Protein AF-A0A2D5E8Q1-F1 (afdb_monomer)

Radius of gyration: 27.11 Å; Cα contacts (8 Å, |Δi|>4): 60; chains: 1; bounding box: 87×21×73 Å

Foldseek 3Di:
DDPPPPPPPDDLLQDALVVLVVVLVVVVVVLVVVLVVLVPDPDDVVLSVLVVVLSVLVNVLSVLVSCLRHPDDCVVCVPVSVVSVVVSVVSVVVSVVSVVVSVVVVVVVVVVVVVVVVVVVVVVVVVVVVVVVVVVVD

Solvent-accessible surface area (backbone atoms only — not comparable to full-atom values): 7801 Å² total; per-residue (Å²): 137,79,89,74,79,67,74,66,87,65,74,83,70,77,50,59,51,83,64,50,51,59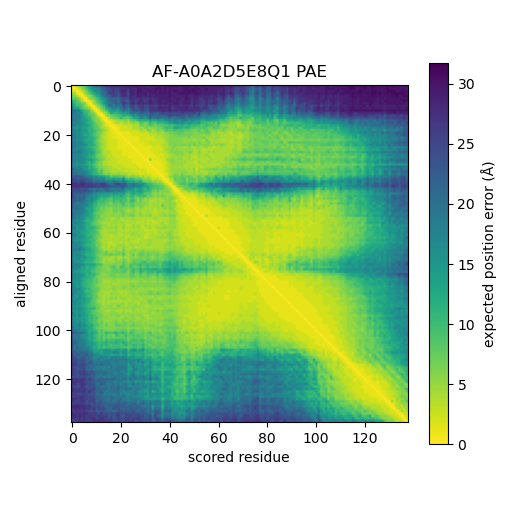,54,50,49,53,54,50,51,52,50,54,52,49,55,58,52,61,72,75,54,97,62,59,70,67,62,50,51,52,55,47,52,38,49,54,39,48,52,49,28,49,53,46,44,50,45,44,39,49,72,44,52,58,85,87,37,50,70,60,35,53,51,44,49,49,52,32,50,52,35,49,51,52,34,50,54,47,50,50,50,53,52,52,54,49,51,53,54,50,52,58,52,51,54,54,46,52,57,49,52,54,51,50,52,55,51,51,53,56,54,50,62,56,60,77,74,112

pLDDT: mean 80.05, std 12.19, range [40.41, 95.12]

Mean predicted aligned error: 10.88 Å

Nearest PDB structures (foldseek):
  8dt0-assembly2_B  TM=5.457E-01  e=1.877E+00  synthetic construct

Secondary structure (DSSP, 8-state):
--------SS------HHHHHHHHHHHHHHHHHHHHHHTTS---HHHHHHHHHHHHHHHHHHHHHHHHHHH--TTT-HHHHHHHHHHHHHHHHHHHHHHHHHHHHHHHHHHHHHHHHHHHHHHHHHHHHHHHHHHTT-

Sequence (138 aa):
MNQFGVPTLLAAVEVSAIITLPIFGVVGLIGVWYWRRLGRGLVLPIRRRIRRAGLLIAGMTASMALAALSFIDSEATPIAYLLAWMVVLLLVLSAVLVAMADVLVTIQIHQKSSERRMLRDARAIRRAMGAEEGRERE

Structure (mmCIF, N/CA/C/O backbone):
data_AF-A0A2D5E8Q1-F1
#
_entry.id   AF-A0A2D5E8Q1-F1
#
loop_
_atom_site.group_PDB
_atom_site.id
_atom_site.type_symbol
_atom_site.label_atom_id
_atom_site.label_alt_id
_atom_site.label_comp_id
_atom_site.label_asym_id
_atom_site.label_entity_id
_atom_site.label_seq_id
_atom_site.pdbx_PDB_ins_code
_atom_site.Cartn_x
_atom_site.Cartn_y
_atom_site.Cartn_z
_atom_site.occupancy
_atom_site.B_iso_or_equiv
_atom_site.auth_seq_id
_atom_site.auth_comp_id
_atom_site.auth_asym_id
_atom_site.auth_atom_id
_atom_site.pdbx_PDB_model_num
ATOM 1 N N . MET A 1 1 ? 46.239 -2.767 -18.472 1.00 40.69 1 MET A N 1
ATOM 2 C CA . MET A 1 1 ? 46.319 -1.847 -17.319 1.00 40.69 1 MET A CA 1
ATOM 3 C C . MET A 1 1 ? 44.908 -1.596 -16.816 1.00 40.69 1 MET A C 1
ATOM 5 O O . MET A 1 1 ? 44.082 -1.112 -17.572 1.00 40.69 1 MET A O 1
ATOM 9 N N . ASN A 1 2 ? 44.672 -2.030 -15.577 1.00 40.41 2 ASN A N 1
ATOM 10 C CA . ASN A 1 2 ? 43.519 -1.815 -14.697 1.00 40.41 2 ASN A CA 1
ATOM 11 C C . ASN A 1 2 ? 42.140 -2.323 -15.146 1.00 40.41 2 ASN A C 1
ATOM 13 O O . ASN A 1 2 ? 41.198 -1.566 -15.349 1.00 40.41 2 ASN A O 1
ATOM 17 N N . GLN A 1 3 ? 42.026 -3.656 -15.137 1.00 46.66 3 GLN A N 1
ATOM 18 C CA . GLN A 1 3 ? 40.808 -4.352 -14.723 1.00 46.66 3 GLN A CA 1
ATOM 19 C C . GLN A 1 3 ? 40.534 -4.040 -13.238 1.00 46.66 3 GLN A C 1
ATOM 21 O O . GLN A 1 3 ? 40.920 -4.802 -12.355 1.00 46.66 3 GLN A O 1
ATOM 26 N N . PHE A 1 4 ? 39.903 -2.906 -12.934 1.00 50.59 4 PHE A N 1
ATOM 27 C CA . PHE A 1 4 ? 39.231 -2.760 -11.645 1.00 50.59 4 PHE A CA 1
ATOM 28 C C . PHE A 1 4 ? 37.871 -3.434 -11.761 1.00 50.59 4 PHE A C 1
ATOM 30 O O . PHE A 1 4 ? 36.872 -2.810 -12.108 1.00 50.59 4 PHE A O 1
ATOM 37 N N . GLY A 1 5 ? 37.862 -4.738 -11.485 1.00 47.88 5 GLY A N 1
ATOM 38 C CA . GLY A 1 5 ? 36.661 -5.433 -11.057 1.00 47.88 5 GLY A CA 1
ATOM 39 C C . GLY A 1 5 ? 36.223 -4.828 -9.732 1.00 47.88 5 GLY A C 1
ATOM 40 O O . GLY A 1 5 ? 36.608 -5.301 -8.668 1.00 47.88 5 GLY A O 1
ATOM 41 N N . VAL A 1 6 ? 35.446 -3.751 -9.795 1.00 56.47 6 VAL A N 1
ATOM 42 C CA . VAL A 1 6 ? 34.469 -3.496 -8.748 1.00 56.47 6 VAL A CA 1
ATOM 43 C C . VAL A 1 6 ? 33.410 -4.561 -9.005 1.00 56.47 6 VAL A C 1
ATOM 45 O O . VAL A 1 6 ? 32.731 -4.458 -10.028 1.00 56.47 6 VAL A O 1
ATOM 48 N N . PRO A 1 7 ? 33.293 -5.624 -8.185 1.00 49.28 7 PRO A N 1
ATOM 49 C CA . PRO A 1 7 ? 32.107 -6.454 -8.266 1.00 49.28 7 PRO A CA 1
ATOM 50 C C . PRO A 1 7 ? 30.945 -5.488 -8.084 1.00 49.28 7 PRO A C 1
ATOM 52 O O . PRO A 1 7 ? 30.880 -4.774 -7.083 1.00 49.28 7 PRO A O 1
ATOM 55 N N . THR A 1 8 ? 30.114 -5.374 -9.110 1.00 58.53 8 THR A N 1
ATOM 56 C CA . THR A 1 8 ? 28.869 -4.626 -9.093 1.00 58.53 8 THR A CA 1
ATOM 57 C C . THR A 1 8 ? 28.103 -5.056 -7.845 1.00 58.53 8 THR A C 1
ATOM 59 O O . THR A 1 8 ? 27.465 -6.100 -7.802 1.00 58.53 8 THR A O 1
ATOM 62 N N . LEU A 1 9 ? 28.209 -4.257 -6.778 1.00 50.16 9 LEU A N 1
ATOM 63 C CA . LEU A 1 9 ? 27.505 -4.467 -5.506 1.00 50.16 9 LEU A CA 1
ATOM 64 C C . LEU A 1 9 ? 25.979 -4.395 -5.690 1.00 50.16 9 LEU A C 1
ATOM 66 O O . LEU A 1 9 ? 25.218 -4.741 -4.791 1.00 50.16 9 LEU A O 1
ATOM 70 N N . LEU A 1 10 ? 25.539 -3.958 -6.870 1.00 50.78 10 LEU A N 1
ATOM 71 C CA . LEU A 1 10 ? 24.186 -4.063 -7.374 1.00 50.78 10 LEU A CA 1
ATOM 72 C C . LEU A 1 10 ? 24.122 -5.318 -8.246 1.00 50.78 10 LEU A C 1
ATOM 74 O O . LEU A 1 10 ? 24.490 -5.278 -9.417 1.00 50.78 10 LEU A O 1
ATOM 78 N N . ALA A 1 11 ? 23.680 -6.438 -7.677 1.00 47.31 11 ALA A N 1
ATOM 79 C CA . ALA A 1 11 ? 23.264 -7.568 -8.495 1.00 47.31 11 ALA A CA 1
ATOM 80 C C . ALA A 1 11 ? 22.181 -7.061 -9.462 1.00 47.31 11 ALA A C 1
ATOM 82 O O . ALA A 1 11 ? 21.128 -6.597 -9.016 1.00 47.31 11 ALA A O 1
ATOM 83 N N . ALA A 1 12 ? 22.461 -7.087 -10.765 1.00 53.94 12 ALA A N 1
ATOM 84 C CA . ALA A 1 12 ? 21.482 -6.774 -11.793 1.00 53.94 12 ALA A CA 1
ATOM 85 C C . ALA A 1 12 ? 20.401 -7.861 -11.744 1.00 53.94 12 ALA A C 1
ATOM 87 O O . ALA A 1 12 ? 20.612 -8.999 -12.159 1.00 53.94 12 ALA A O 1
ATOM 88 N N . VAL A 1 13 ? 19.261 -7.540 -11.133 1.00 59.47 13 VAL A N 1
ATOM 89 C CA . VAL A 1 13 ? 18.106 -8.441 -11.070 1.00 59.47 13 VAL A CA 1
ATOM 90 C C . VAL A 1 13 ? 17.281 -8.202 -12.328 1.00 59.47 13 VAL A C 1
ATOM 92 O O . VAL A 1 13 ? 16.225 -7.576 -12.290 1.00 59.47 13 VAL A O 1
ATOM 95 N N . GLU A 1 14 ? 17.791 -8.668 -13.464 1.00 63.72 14 GLU A N 1
ATOM 96 C CA . GLU A 1 14 ? 17.032 -8.681 -14.710 1.00 63.72 14 GLU A CA 1
ATOM 97 C C . GLU A 1 14 ? 16.081 -9.873 -14.692 1.00 63.72 14 GLU A C 1
ATOM 99 O O . GLU A 1 14 ? 16.475 -11.029 -14.853 1.00 63.72 14 GLU A O 1
ATOM 104 N N . VAL A 1 15 ? 14.800 -9.601 -14.450 1.00 70.06 15 VAL A N 1
ATOM 105 C CA . VAL A 1 15 ? 13.760 -10.628 -14.536 1.00 70.06 15 VAL A CA 1
ATOM 106 C C . VAL A 1 15 ? 12.957 -10.383 -15.797 1.00 70.06 15 VAL A C 1
ATOM 108 O O . VAL A 1 15 ? 12.373 -9.314 -15.989 1.00 70.06 15 VAL A O 1
ATOM 111 N N . SER A 1 16 ? 12.905 -11.412 -16.642 1.00 76.69 16 SER A N 1
ATOM 112 C CA . SER A 1 16 ? 12.157 -11.388 -17.895 1.00 76.69 16 SER A CA 1
ATOM 113 C C . SER A 1 16 ? 10.725 -10.891 -17.687 1.00 76.69 16 SER A C 1
ATOM 115 O O . SER A 1 16 ? 9.976 -11.438 -16.869 1.00 76.69 16 SER A O 1
ATOM 117 N N . ALA A 1 17 ? 10.326 -9.907 -18.500 1.00 78.44 17 ALA A N 1
ATOM 118 C CA . ALA A 1 17 ? 8.966 -9.369 -18.540 1.00 78.44 17 ALA A CA 1
ATOM 119 C C . ALA A 1 17 ? 7.904 -10.467 -18.733 1.00 78.44 17 ALA A C 1
ATOM 121 O O . ALA A 1 17 ? 6.786 -10.359 -18.234 1.00 78.44 17 ALA A O 1
ATOM 122 N N . ILE A 1 18 ? 8.265 -11.557 -19.419 1.00 81.38 18 ILE A N 1
ATOM 123 C CA . ILE A 1 18 ? 7.386 -12.702 -19.686 1.00 81.38 18 ILE A CA 1
ATOM 124 C C . ILE A 1 18 ? 6.960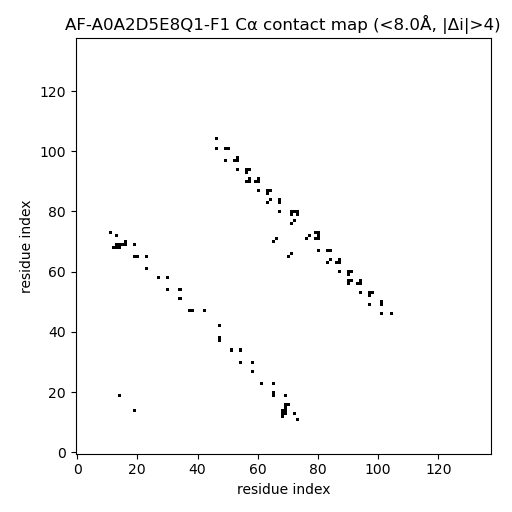 -13.393 -18.383 1.00 81.38 18 ILE A C 1
ATOM 126 O O . ILE A 1 18 ? 5.842 -13.893 -18.297 1.00 81.38 18 ILE A O 1
ATOM 130 N N . ILE A 1 19 ? 7.823 -13.405 -17.363 1.00 82.38 19 ILE A N 1
ATOM 131 C CA . ILE A 1 19 ? 7.548 -14.030 -16.062 1.00 82.38 19 ILE A CA 1
ATOM 132 C C . ILE A 1 19 ? 6.859 -13.036 -15.126 1.00 82.38 19 ILE A C 1
ATOM 134 O O . ILE A 1 19 ? 5.916 -13.390 -14.417 1.00 82.38 19 ILE A O 1
ATOM 138 N N . THR A 1 20 ? 7.302 -11.779 -15.120 1.00 81.00 20 THR A N 1
ATOM 139 C CA . THR A 1 20 ? 6.787 -10.770 -14.188 1.00 81.00 20 THR A CA 1
ATOM 140 C C . THR A 1 20 ? 5.374 -10.311 -14.553 1.00 81.00 20 THR A C 1
ATOM 142 O O . THR A 1 20 ? 4.515 -10.239 -13.674 1.00 81.00 20 THR A O 1
ATOM 145 N N . LEU A 1 21 ? 5.069 -10.085 -15.835 1.00 83.94 21 LEU A N 1
ATOM 146 C CA . LEU A 1 21 ? 3.747 -9.632 -16.290 1.00 83.94 21 LEU A CA 1
ATOM 147 C C . LEU A 1 21 ? 2.570 -10.523 -15.849 1.00 83.94 21 LEU A C 1
ATOM 149 O O . LEU A 1 21 ? 1.607 -9.970 -15.313 1.00 83.94 21 LEU A O 1
ATOM 153 N N . PRO A 1 22 ? 2.585 -11.863 -16.015 1.00 86.31 22 PRO A N 1
ATOM 154 C CA . PRO A 1 22 ? 1.464 -12.698 -15.584 1.00 86.31 22 PRO A CA 1
ATOM 155 C C . PRO A 1 22 ? 1.280 -12.684 -14.062 1.00 86.31 22 PRO A C 1
ATOM 157 O O . PRO A 1 22 ? 0.143 -12.619 -13.593 1.00 86.31 22 PRO A O 1
ATOM 160 N N . ILE A 1 23 ? 2.369 -12.665 -13.284 1.00 85.19 23 ILE A N 1
ATOM 161 C CA . ILE A 1 23 ? 2.306 -12.559 -11.816 1.00 85.19 23 ILE A CA 1
ATOM 162 C C . ILE A 1 23 ? 1.638 -11.240 -11.417 1.00 85.19 23 ILE A C 1
ATOM 164 O O . ILE A 1 23 ? 0.689 -11.231 -10.629 1.00 85.19 23 ILE A O 1
ATOM 168 N N . PHE A 1 24 ? 2.074 -10.126 -12.007 1.00 85.06 24 PHE A N 1
ATOM 169 C CA . PHE A 1 24 ? 1.474 -8.814 -11.767 1.00 85.06 24 PHE A CA 1
ATOM 170 C C . PHE A 1 24 ? 0.022 -8.732 -12.237 1.00 85.06 24 PHE A C 1
ATOM 172 O O . PHE A 1 24 ? -0.795 -8.102 -11.566 1.00 85.06 24 PHE A O 1
ATOM 179 N N . GLY A 1 25 ? -0.330 -9.410 -13.329 1.00 86.56 25 GLY A N 1
ATOM 180 C CA . GLY A 1 25 ? -1.708 -9.543 -13.792 1.00 86.56 25 GLY A CA 1
ATOM 181 C C . GLY A 1 25 ? -2.601 -10.211 -12.746 1.00 86.56 25 GLY A C 1
ATOM 182 O O . GLY A 1 25 ? -3.654 -9.675 -12.399 1.00 86.56 25 GLY A O 1
ATOM 183 N N . VAL A 1 26 ? -2.159 -11.336 -12.175 1.00 89.06 26 VAL A N 1
ATOM 184 C CA . VAL A 1 26 ? -2.896 -12.048 -11.115 1.00 89.06 26 VAL A CA 1
ATOM 185 C C . VAL A 1 26 ? -3.019 -11.192 -9.853 1.00 89.06 26 VAL A C 1
ATOM 187 O O . VAL A 1 26 ? -4.118 -11.040 -9.317 1.00 89.06 26 VAL A O 1
ATOM 190 N N . VAL A 1 27 ? -1.924 -10.577 -9.398 1.00 86.06 27 VAL A N 1
ATOM 191 C CA . VAL A 1 27 ? -1.931 -9.689 -8.221 1.00 86.06 27 VAL A CA 1
ATOM 192 C C . VAL A 1 27 ? -2.853 -8.486 -8.446 1.00 86.06 27 VAL A C 1
ATOM 194 O O . VAL A 1 27 ? -3.645 -8.137 -7.567 1.00 86.06 27 VAL A O 1
ATOM 197 N N . GLY A 1 28 ? -2.819 -7.888 -9.638 1.00 84.69 28 GLY A N 1
ATOM 198 C CA . GLY A 1 28 ? -3.701 -6.795 -10.038 1.00 84.69 28 GLY A CA 1
ATOM 199 C C . GLY A 1 28 ? -5.176 -7.198 -10.018 1.00 84.69 28 GLY A C 1
ATOM 200 O O . GLY A 1 28 ? -6.002 -6.476 -9.454 1.00 84.69 28 GLY A O 1
ATOM 201 N N . LEU A 1 29 ? -5.517 -8.379 -10.543 1.00 90.25 29 LEU A N 1
ATOM 202 C CA . LEU A 1 29 ? -6.880 -8.920 -10.502 1.00 90.25 29 LEU A CA 1
ATOM 203 C C . LEU A 1 29 ? -7.376 -9.122 -9.065 1.00 90.25 29 LEU A C 1
ATOM 205 O O . LEU A 1 29 ? -8.500 -8.726 -8.745 1.00 90.25 29 LEU A O 1
ATOM 209 N N . ILE A 1 30 ? -6.535 -9.671 -8.182 1.00 88.94 30 ILE A N 1
ATOM 210 C CA . ILE A 1 30 ? -6.847 -9.824 -6.752 1.00 88.94 30 ILE A CA 1
ATOM 211 C C . ILE A 1 30 ? -7.078 -8.451 -6.107 1.00 88.94 30 ILE A C 1
ATOM 213 O O . ILE A 1 30 ? -8.051 -8.268 -5.368 1.00 88.94 30 ILE A O 1
ATOM 217 N N . GLY A 1 31 ? -6.237 -7.463 -6.425 1.00 85.31 31 GLY A N 1
ATOM 218 C CA . GLY A 1 31 ? -6.382 -6.087 -5.953 1.00 85.31 31 GLY A CA 1
ATOM 219 C C . GLY A 1 31 ? -7.711 -5.456 -6.379 1.00 85.31 31 GLY A C 1
ATOM 220 O O . GLY A 1 31 ? -8.454 -4.939 -5.541 1.00 85.31 31 GLY A O 1
ATOM 221 N N . VAL A 1 32 ? -8.072 -5.558 -7.660 1.00 87.06 32 VAL A N 1
ATOM 222 C CA . VAL A 1 32 ? -9.347 -5.045 -8.197 1.00 87.06 32 VAL A CA 1
ATOM 223 C C . VAL A 1 32 ? -10.544 -5.759 -7.567 1.00 87.06 32 VAL A C 1
ATOM 225 O O . VAL A 1 32 ? -11.535 -5.116 -7.198 1.00 87.06 32 VAL A O 1
ATOM 228 N N . TRP A 1 33 ? -10.463 -7.080 -7.398 1.00 89.31 33 TRP A N 1
ATOM 229 C CA . TRP A 1 33 ? -11.495 -7.859 -6.718 1.00 89.31 33 TRP A CA 1
ATOM 230 C C . TRP A 1 33 ? -11.691 -7.384 -5.272 1.00 89.31 33 TRP A C 1
ATOM 232 O O . TRP A 1 33 ? -12.819 -7.091 -4.857 1.00 89.31 33 TRP A O 1
ATOM 242 N N . TYR A 1 34 ? -10.600 -7.212 -4.524 1.00 84.12 34 TYR A N 1
ATOM 243 C CA . TYR A 1 34 ? -10.639 -6.739 -3.143 1.00 84.12 34 TYR A CA 1
ATOM 244 C C . TYR A 1 34 ? -11.153 -5.295 -3.041 1.00 84.12 34 TYR A C 1
ATOM 246 O O . TYR A 1 34 ? -11.981 -4.992 -2.176 1.00 84.12 34 TYR A O 1
ATOM 254 N N . TRP A 1 35 ? -10.773 -4.417 -3.975 1.00 85.19 35 TRP A N 1
ATOM 255 C CA . TRP A 1 35 ? -11.307 -3.056 -4.079 1.00 85.19 35 TRP A CA 1
ATOM 256 C C . TRP A 1 35 ? -12.828 -3.039 -4.249 1.00 85.19 35 TRP A C 1
ATOM 258 O O . TRP A 1 35 ? -13.543 -2.305 -3.553 1.00 85.19 35 TRP A O 1
ATOM 268 N N . ARG A 1 36 ? -13.349 -3.876 -5.156 1.00 84.75 36 ARG A N 1
ATOM 269 C CA . ARG A 1 36 ? -14.793 -4.039 -5.370 1.00 84.75 36 ARG A CA 1
ATOM 270 C C . ARG A 1 36 ? -15.481 -4.597 -4.126 1.00 84.75 36 ARG A C 1
ATOM 272 O O . ARG A 1 36 ? -16.556 -4.118 -3.757 1.00 84.75 36 ARG A O 1
ATOM 279 N N . ARG A 1 37 ? -14.859 -5.555 -3.434 1.00 83.06 37 ARG A N 1
ATOM 280 C CA . ARG A 1 37 ? -15.391 -6.137 -2.192 1.00 83.06 37 ARG A CA 1
ATOM 281 C C . ARG A 1 37 ? -15.474 -5.110 -1.060 1.00 83.06 37 ARG A C 1
ATOM 283 O O . ARG A 1 37 ? -16.497 -5.050 -0.377 1.00 83.06 37 ARG A O 1
ATOM 290 N N . LEU A 1 38 ? -14.469 -4.245 -0.921 1.00 75.56 38 LEU A N 1
ATOM 291 C CA . LEU A 1 38 ? -14.426 -3.135 0.043 1.00 75.56 38 LEU A CA 1
ATOM 292 C C . LEU A 1 38 ? -15.604 -2.159 -0.094 1.00 75.56 38 LEU A C 1
ATOM 294 O O . LEU A 1 38 ? -16.014 -1.553 0.895 1.00 75.56 38 LEU A O 1
ATOM 298 N N . GLY A 1 39 ? -16.174 -2.017 -1.295 1.00 67.31 39 GLY A N 1
ATOM 299 C CA . GLY A 1 39 ? -17.352 -1.185 -1.552 1.00 67.31 39 GLY A CA 1
ATOM 300 C C . GLY A 1 39 ? -18.662 -1.717 -0.954 1.00 67.31 39 GLY A C 1
ATOM 301 O O . GLY A 1 39 ? -19.578 -0.930 -0.714 1.00 67.31 39 GLY A O 1
ATOM 302 N N . ARG A 1 40 ? -18.746 -3.022 -0.670 1.00 68.62 40 ARG A N 1
ATOM 303 C CA . ARG A 1 40 ? -19.996 -3.712 -0.302 1.00 68.62 40 ARG A CA 1
ATOM 304 C C . ARG A 1 40 ? -20.207 -3.924 1.204 1.00 68.62 40 ARG A C 1
ATOM 306 O O . ARG A 1 40 ? -21.310 -4.272 1.599 1.00 68.62 40 ARG A O 1
ATOM 313 N N . GLY A 1 41 ? -19.186 -3.739 2.045 1.00 60.38 41 GLY A N 1
ATOM 314 C CA . GLY A 1 41 ? -19.279 -4.008 3.492 1.00 60.38 41 GLY A CA 1
ATOM 315 C C . GLY A 1 41 ? -19.675 -2.794 4.343 1.00 60.38 41 GLY A C 1
ATOM 316 O O . GLY A 1 41 ? -19.257 -1.678 4.032 1.00 60.38 41 GLY A O 1
ATOM 317 N N . LEU A 1 42 ? -20.384 -3.028 5.458 1.00 61.75 42 LEU A N 1
ATOM 318 C CA . LEU A 1 42 ? -20.763 -2.082 6.538 1.00 61.75 42 LEU A CA 1
ATOM 319 C C . LEU A 1 42 ? -19.557 -1.496 7.320 1.00 61.75 42 LEU A C 1
ATOM 321 O O . LEU A 1 42 ? -19.610 -1.267 8.525 1.00 61.75 42 LEU A O 1
ATOM 325 N N . VAL A 1 43 ? -18.420 -1.295 6.658 1.00 62.91 43 VAL A N 1
ATOM 326 C CA . VAL A 1 43 ? -17.199 -0.765 7.268 1.00 62.91 43 VAL A CA 1
ATOM 327 C C . VAL A 1 43 ? -17.309 0.756 7.349 1.00 62.91 43 VAL A C 1
ATOM 329 O O . VAL A 1 43 ? -17.682 1.397 6.365 1.00 62.91 43 VAL A O 1
ATOM 332 N N . LEU A 1 44 ? -16.941 1.329 8.499 1.00 71.00 44 LEU A N 1
ATOM 333 C CA . LEU A 1 44 ? -16.886 2.778 8.721 1.00 71.00 44 LEU A CA 1
ATOM 334 C C . LEU A 1 44 ? -16.227 3.502 7.524 1.00 71.00 44 LEU A C 1
ATOM 336 O O . LEU A 1 44 ? -15.153 3.081 7.075 1.00 71.00 44 LEU A O 1
ATOM 340 N N . PRO A 1 45 ? -16.816 4.604 7.021 1.00 75.25 45 PRO A N 1
ATOM 341 C CA . PRO A 1 45 ? -16.363 5.265 5.794 1.00 75.25 45 PRO A CA 1
ATOM 342 C C . PRO A 1 45 ? -14.899 5.730 5.858 1.00 75.25 45 PRO A C 1
ATOM 344 O O . PRO A 1 45 ? -14.205 5.694 4.843 1.00 75.25 45 PRO A O 1
ATOM 347 N N . ILE A 1 46 ? -14.399 6.082 7.048 1.00 73.88 46 ILE A N 1
ATOM 348 C CA . ILE A 1 46 ? -12.997 6.473 7.276 1.00 73.88 46 ILE A CA 1
ATOM 349 C C . ILE A 1 46 ? -12.036 5.304 6.997 1.00 73.88 46 ILE A C 1
ATOM 351 O O . ILE A 1 46 ? -11.105 5.453 6.209 1.00 73.88 46 ILE A O 1
ATOM 355 N N . ARG A 1 47 ? -12.304 4.107 7.542 1.00 75.75 47 ARG A N 1
ATOM 356 C CA . ARG A 1 47 ? -11.491 2.898 7.286 1.00 75.75 47 ARG A CA 1
ATOM 357 C C . ARG A 1 47 ? -11.489 2.514 5.808 1.00 75.75 47 ARG A C 1
ATOM 359 O O . ARG A 1 47 ? -10.478 2.061 5.279 1.00 75.75 47 ARG A O 1
ATOM 366 N N . ARG A 1 48 ? -12.617 2.713 5.121 1.00 82.19 48 ARG A N 1
ATOM 367 C CA . ARG A 1 48 ? -12.724 2.435 3.684 1.00 82.19 48 ARG A CA 1
ATOM 368 C C . ARG A 1 48 ? -11.805 3.343 2.863 1.00 82.19 48 ARG A C 1
ATOM 370 O O . ARG A 1 48 ? -11.188 2.858 1.919 1.00 82.19 48 ARG A O 1
ATOM 377 N N . ARG A 1 49 ? -11.698 4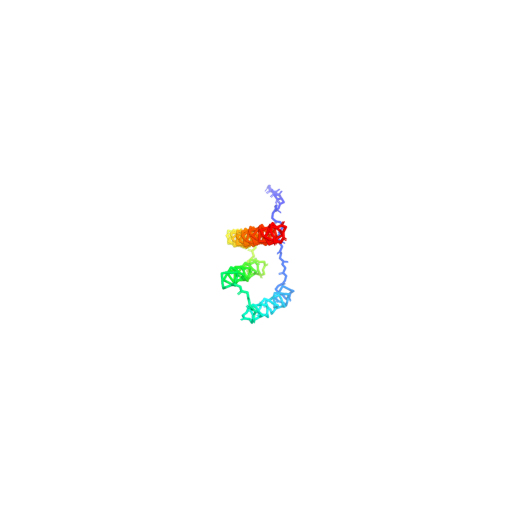.630 3.213 1.00 81.44 49 ARG A N 1
ATOM 378 C CA . ARG A 1 49 ? -10.796 5.577 2.533 1.00 81.44 49 ARG A CA 1
ATOM 379 C C . ARG A 1 49 ? -9.328 5.201 2.733 1.00 81.44 49 ARG A C 1
ATOM 381 O O . ARG A 1 49 ? -8.607 5.147 1.746 1.00 81.44 49 ARG A O 1
ATOM 388 N N . ILE A 1 50 ? -8.924 4.853 3.958 1.00 81.69 50 ILE A N 1
ATOM 389 C CA . ILE A 1 50 ? -7.541 4.444 4.270 1.00 81.69 50 ILE A CA 1
ATOM 390 C C . ILE A 1 50 ? -7.158 3.175 3.499 1.00 81.69 50 ILE A C 1
ATOM 392 O O . ILE A 1 50 ? -6.141 3.156 2.813 1.00 81.69 50 ILE A O 1
ATOM 396 N N . ARG A 1 51 ? -8.014 2.144 3.506 1.00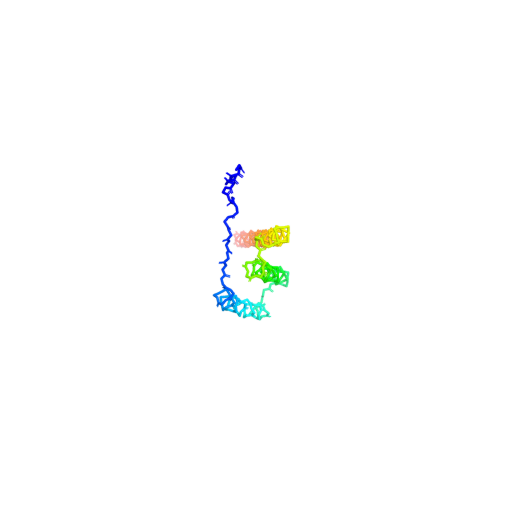 84.25 51 ARG A N 1
ATOM 397 C CA . ARG A 1 51 ? -7.759 0.902 2.755 1.00 84.25 51 ARG A CA 1
ATOM 398 C C . ARG A 1 51 ? -7.681 1.114 1.247 1.00 84.25 51 ARG A C 1
ATOM 400 O O . ARG A 1 51 ? -6.885 0.461 0.583 1.00 84.25 51 ARG A O 1
ATOM 407 N N . ARG A 1 52 ? -8.494 2.023 0.705 1.00 85.75 52 ARG A N 1
ATOM 408 C CA . ARG A 1 52 ? -8.434 2.413 -0.707 1.00 85.75 52 ARG A CA 1
ATOM 409 C C . ARG A 1 52 ? -7.140 3.160 -1.027 1.00 85.75 52 ARG A C 1
ATOM 411 O O . ARG A 1 52 ? -6.463 2.797 -1.975 1.00 85.75 52 ARG A O 1
ATOM 418 N N . ALA A 1 53 ? -6.758 4.145 -0.220 1.00 85.19 53 ALA A N 1
ATOM 419 C CA . ALA A 1 53 ? -5.485 4.839 -0.401 1.00 85.19 53 ALA A CA 1
ATOM 420 C C . ALA A 1 53 ? -4.303 3.854 -0.362 1.00 85.19 53 ALA A C 1
ATOM 422 O O . ALA A 1 53 ? -3.476 3.860 -1.268 1.00 85.19 53 ALA A O 1
ATOM 423 N N . GLY A 1 54 ? -4.292 2.935 0.611 1.00 85.62 54 GLY A N 1
ATOM 424 C CA . GLY A 1 54 ? -3.280 1.883 0.709 1.00 85.62 54 GLY A CA 1
ATOM 425 C C . GLY A 1 54 ? -3.239 0.971 -0.518 1.00 85.62 54 GLY A C 1
ATOM 426 O O . GLY A 1 54 ? -2.155 0.665 -1.002 1.00 85.62 54 GLY A O 1
ATOM 427 N N . LEU A 1 55 ? -4.397 0.591 -1.075 1.00 87.75 55 LEU A N 1
ATOM 428 C CA . LEU A 1 55 ? -4.434 -0.227 -2.290 1.00 87.75 55 LEU A CA 1
ATOM 429 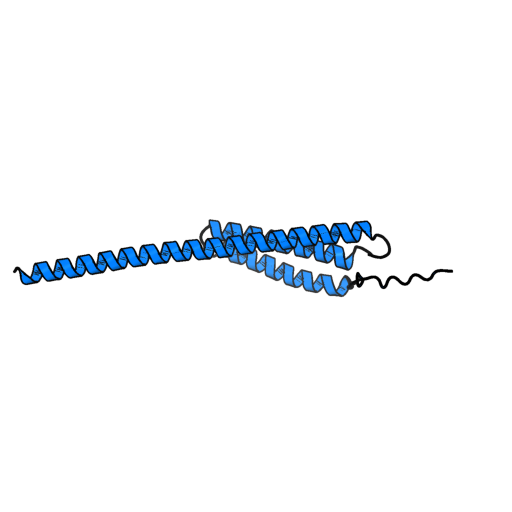C C . LEU A 1 55 ? -3.902 0.506 -3.523 1.00 87.75 55 LEU A C 1
ATOM 431 O O . LEU A 1 55 ? -3.223 -0.107 -4.340 1.00 87.75 55 LEU A O 1
ATOM 435 N N . LEU A 1 56 ? -4.231 1.793 -3.670 1.00 88.69 56 LEU A N 1
ATOM 436 C CA . LEU A 1 56 ? -3.741 2.606 -4.784 1.00 88.69 56 LEU A CA 1
ATOM 437 C C . LEU A 1 56 ? -2.227 2.757 -4.712 1.00 88.69 56 LEU A C 1
ATOM 439 O O . LEU A 1 56 ? -1.553 2.548 -5.715 1.00 88.69 56 LEU A O 1
ATOM 443 N N . ILE A 1 57 ? -1.700 3.060 -3.522 1.00 90.06 57 ILE A N 1
ATOM 444 C CA . ILE A 1 57 ? -0.257 3.175 -3.311 1.00 90.06 57 ILE A CA 1
ATOM 445 C C . ILE A 1 57 ? 0.403 1.832 -3.604 1.00 90.06 57 ILE A C 1
ATOM 447 O O . ILE A 1 57 ? 1.309 1.793 -4.421 1.00 90.06 57 ILE A O 1
ATOM 451 N N . ALA A 1 58 ? -0.098 0.727 -3.046 1.00 86.00 58 ALA A N 1
ATOM 452 C CA . ALA A 1 58 ? 0.450 -0.601 -3.310 1.00 86.00 58 ALA A CA 1
ATOM 453 C C . ALA A 1 58 ? 0.442 -0.955 -4.807 1.00 86.00 58 ALA A C 1
ATOM 455 O O . ALA A 1 58 ? 1.438 -1.458 -5.316 1.00 86.00 58 ALA A O 1
ATOM 456 N N . GLY A 1 59 ? -0.645 -0.656 -5.527 1.00 88.94 59 GLY A N 1
ATOM 457 C CA . GLY A 1 59 ? -0.734 -0.863 -6.974 1.00 88.94 59 GLY A CA 1
ATOM 458 C C . GLY A 1 59 ? 0.244 0.007 -7.770 1.00 88.94 59 GLY A C 1
ATOM 459 O O . GLY A 1 59 ? 0.834 -0.459 -8.746 1.00 88.94 59 GLY A O 1
ATOM 460 N N . MET A 1 60 ? 0.465 1.248 -7.337 1.00 90.12 60 MET A N 1
ATOM 461 C CA . MET A 1 60 ? 1.439 2.156 -7.944 1.00 90.12 60 MET A CA 1
ATOM 462 C C . MET A 1 60 ? 2.877 1.693 -7.682 1.00 90.12 60 MET A C 1
ATOM 464 O O . MET A 1 60 ? 3.662 1.615 -8.624 1.00 90.12 60 MET A O 1
ATOM 468 N N . THR A 1 61 ? 3.201 1.310 -6.441 1.00 91.56 61 THR A N 1
ATOM 469 C CA . THR A 1 61 ? 4.491 0.716 -6.054 1.00 91.56 61 THR A CA 1
ATOM 470 C C . THR A 1 61 ? 4.783 -0.520 -6.885 1.00 91.56 61 THR A C 1
ATOM 472 O O . THR A 1 61 ? 5.859 -0.642 -7.457 1.00 91.56 61 THR A O 1
ATOM 475 N N . ALA A 1 62 ? 3.800 -1.413 -6.983 1.00 89.44 62 ALA A N 1
ATOM 476 C CA . ALA A 1 62 ? 3.853 -2.623 -7.779 1.00 89.44 62 ALA A CA 1
ATOM 477 C C . ALA A 1 62 ? 4.176 -2.291 -9.250 1.00 89.44 62 ALA A C 1
ATOM 479 O O . ALA A 1 62 ? 5.155 -2.792 -9.800 1.00 89.44 62 ALA A O 1
ATOM 480 N N . SER A 1 63 ? 3.403 -1.399 -9.868 1.00 89.31 63 SER A N 1
ATOM 481 C CA . SER A 1 63 ? 3.589 -1.028 -11.276 1.00 89.31 63 SER A CA 1
ATOM 482 C C . SER A 1 63 ? 4.961 -0.399 -11.543 1.00 89.31 63 SER A C 1
ATOM 484 O O . SER A 1 63 ? 5.594 -0.724 -12.544 1.00 89.31 63 SER A O 1
ATOM 486 N N . MET A 1 64 ? 5.451 0.460 -10.642 1.00 90.25 64 MET A N 1
ATOM 487 C CA . MET A 1 64 ? 6.785 1.056 -10.773 1.00 90.25 64 MET A CA 1
ATOM 488 C C . MET A 1 64 ? 7.910 0.056 -10.530 1.00 90.25 64 MET A C 1
ATOM 490 O O . MET A 1 64 ? 8.908 0.099 -11.239 1.00 90.25 64 MET A O 1
ATOM 494 N N . ALA A 1 65 ? 7.754 -0.865 -9.579 1.00 88.06 65 ALA A N 1
ATOM 495 C CA . ALA A 1 65 ? 8.733 -1.921 -9.350 1.00 88.06 65 ALA A CA 1
ATOM 496 C C . ALA A 1 65 ? 8.850 -2.835 -10.575 1.00 88.06 65 ALA A C 1
ATOM 498 O O . ALA A 1 65 ? 9.958 -3.147 -10.994 1.00 88.06 65 ALA A O 1
ATOM 499 N N . LEU A 1 66 ? 7.722 -3.199 -11.192 1.00 88.56 66 LEU A N 1
ATOM 500 C CA . LEU A 1 66 ? 7.701 -3.942 -12.451 1.00 88.56 66 LEU A CA 1
ATOM 501 C C . LEU A 1 66 ? 8.401 -3.171 -13.577 1.00 88.56 66 LEU A C 1
ATOM 503 O O . LEU A 1 66 ? 9.204 -3.746 -14.306 1.00 88.56 66 LEU A O 1
ATOM 507 N N . ALA A 1 67 ? 8.111 -1.873 -13.705 1.00 85.19 67 ALA A N 1
ATOM 508 C CA . ALA A 1 67 ? 8.749 -1.017 -14.698 1.00 85.19 67 ALA A CA 1
ATOM 509 C C . ALA A 1 67 ? 10.276 -0.979 -14.509 1.00 85.19 67 ALA A C 1
ATOM 511 O O . ALA A 1 67 ? 11.022 -1.191 -15.462 1.00 85.19 67 ALA A O 1
ATOM 512 N N . ALA A 1 68 ? 10.730 -0.781 -13.269 1.00 86.25 68 ALA A N 1
ATOM 513 C CA . ALA A 1 68 ? 12.144 -0.739 -12.919 1.00 86.25 68 ALA A CA 1
ATOM 514 C C . ALA A 1 68 ? 12.854 -2.082 -13.143 1.00 86.25 68 ALA A C 1
ATOM 516 O O . ALA A 1 68 ? 13.985 -2.082 -13.613 1.00 86.25 68 ALA A O 1
ATOM 517 N N . LEU A 1 69 ? 12.199 -3.212 -12.845 1.00 85.19 69 LEU A N 1
ATOM 518 C CA . LEU A 1 69 ? 12.793 -4.545 -13.004 1.00 85.19 69 LEU A CA 1
ATOM 519 C C . LEU A 1 69 ? 12.866 -5.019 -14.456 1.00 85.19 69 LEU A C 1
ATOM 521 O O . LEU A 1 69 ? 13.797 -5.728 -14.819 1.00 85.19 69 LEU A O 1
ATOM 525 N N . SER A 1 70 ? 11.833 -4.734 -15.250 1.00 83.19 70 SER A N 1
ATOM 526 C CA . SER A 1 70 ? 11.652 -5.381 -16.555 1.00 83.19 70 SER A CA 1
ATOM 527 C C . SER A 1 70 ? 11.961 -4.478 -17.746 1.00 83.19 70 SER A C 1
ATOM 529 O O . SER A 1 70 ? 12.058 -4.993 -18.857 1.00 83.19 70 SER A O 1
ATOM 531 N N . PHE A 1 71 ? 12.093 -3.161 -17.549 1.00 83.00 71 PHE A N 1
ATOM 532 C CA . PHE A 1 71 ? 12.275 -2.211 -18.654 1.00 83.00 71 PHE A CA 1
ATOM 533 C C . PHE A 1 71 ? 13.460 -1.256 -18.491 1.00 83.00 71 PHE A C 1
ATOM 535 O O . PHE A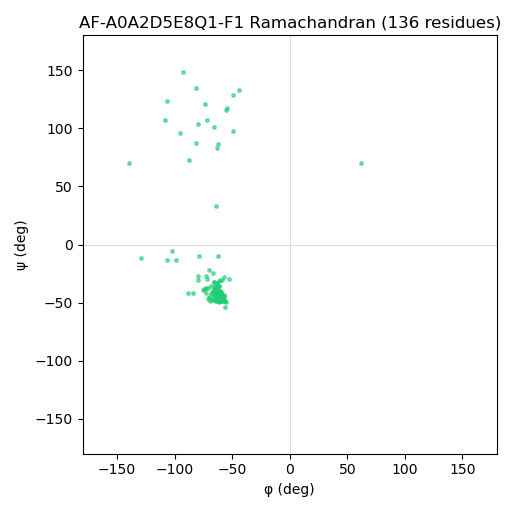 1 71 ? 13.791 -0.568 -19.454 1.00 83.00 71 PHE A O 1
ATOM 542 N N . ILE A 1 72 ? 14.089 -1.180 -17.313 1.00 84.44 72 ILE A N 1
ATOM 543 C CA . ILE A 1 72 ? 15.228 -0.285 -17.086 1.00 84.44 72 ILE A CA 1
ATOM 544 C C . ILE A 1 72 ? 16.501 -1.112 -16.968 1.00 84.44 72 ILE A C 1
ATOM 546 O O . ILE A 1 72 ? 16.743 -1.764 -15.956 1.00 84.44 72 ILE A O 1
ATOM 550 N N . ASP A 1 73 ? 17.314 -1.039 -18.017 1.00 80.38 73 ASP A N 1
ATOM 551 C CA . ASP A 1 73 ? 18.626 -1.669 -18.076 1.00 80.38 73 ASP A CA 1
ATOM 552 C C . ASP A 1 73 ? 19.621 -0.893 -17.194 1.00 80.38 73 ASP A C 1
ATOM 554 O O . ASP A 1 73 ? 19.848 0.318 -17.359 1.00 80.38 73 ASP A O 1
ATOM 558 N N . SER A 1 74 ? 20.184 -1.614 -16.223 1.00 81.88 74 SER A N 1
ATOM 559 C CA . SER A 1 74 ? 21.127 -1.081 -15.242 1.00 81.88 74 SER A CA 1
ATOM 560 C C . SER A 1 74 ? 22.512 -0.794 -15.828 1.00 81.88 74 SER A C 1
ATOM 562 O O . SER A 1 74 ? 23.201 0.102 -15.336 1.00 81.88 74 SER A O 1
ATOM 564 N N . GLU A 1 75 ? 22.897 -1.504 -16.889 1.00 81.50 75 GLU A N 1
ATOM 565 C CA . GLU A 1 75 ? 24.184 -1.358 -17.566 1.00 81.50 75 GLU A CA 1
ATOM 566 C C . GLU A 1 75 ? 24.135 -0.219 -18.584 1.00 81.50 75 GLU A C 1
ATOM 568 O O . GLU A 1 75 ? 25.049 0.606 -18.642 1.00 81.50 75 GLU A O 1
ATOM 573 N N . ALA A 1 76 ? 23.034 -0.110 -19.334 1.00 83.88 76 ALA A N 1
ATOM 574 C CA . ALA A 1 76 ? 22.862 0.957 -20.315 1.00 83.88 76 ALA A CA 1
ATOM 575 C C . ALA A 1 76 ? 22.573 2.324 -19.668 1.00 83.88 76 ALA A C 1
ATOM 577 O O . ALA A 1 76 ? 23.045 3.354 -20.155 1.00 83.88 76 ALA A O 1
ATOM 578 N N . THR A 1 77 ? 21.787 2.365 -18.581 1.00 85.75 77 THR A N 1
ATOM 579 C CA . THR A 1 77 ? 21.308 3.626 -17.974 1.00 85.75 77 THR A CA 1
ATOM 580 C C . THR A 1 77 ? 21.324 3.627 -16.433 1.00 85.75 77 THR A C 1
ATOM 582 O O . THR A 1 77 ? 20.276 3.703 -15.785 1.00 85.75 77 THR A O 1
ATOM 585 N N . PRO A 1 78 ? 22.510 3.648 -15.794 1.00 84.44 78 PRO A N 1
ATOM 586 C CA . PRO A 1 78 ? 22.642 3.470 -14.343 1.00 84.44 78 PRO A CA 1
ATOM 587 C C . PRO A 1 78 ? 21.957 4.567 -13.511 1.00 84.44 78 PRO A C 1
ATOM 589 O O . PRO A 1 78 ? 21.358 4.284 -12.473 1.00 84.44 78 PRO A O 1
ATOM 592 N N . ILE A 1 79 ? 21.988 5.828 -13.963 1.00 87.38 79 ILE A N 1
ATOM 593 C CA . ILE A 1 79 ? 21.321 6.937 -13.256 1.00 87.38 79 ILE A CA 1
ATOM 594 C C . ILE A 1 79 ? 19.795 6.764 -13.288 1.00 87.38 79 ILE A C 1
ATOM 596 O O . ILE A 1 79 ? 19.133 6.962 -12.270 1.00 87.38 79 ILE A O 1
ATOM 600 N N . ALA A 1 80 ? 19.234 6.367 -14.435 1.00 85.75 80 ALA A N 1
ATOM 601 C CA . ALA A 1 80 ? 17.796 6.138 -14.572 1.00 85.75 80 ALA A CA 1
ATOM 602 C C . ALA A 1 80 ? 17.336 4.959 -13.701 1.00 85.75 80 ALA A C 1
ATOM 604 O O . ALA A 1 80 ? 16.312 5.061 -13.024 1.00 85.75 80 ALA A O 1
ATOM 605 N N . TYR A 1 81 ? 18.134 3.889 -13.646 1.00 84.44 81 TYR A N 1
ATOM 606 C CA . TYR A 1 81 ? 17.908 2.743 -12.768 1.00 84.44 81 TYR A CA 1
ATOM 607 C C . TYR A 1 81 ? 17.873 3.143 -11.286 1.00 84.44 81 TYR A C 1
ATOM 609 O O . TYR A 1 81 ? 16.921 2.818 -10.574 1.00 84.44 81 TYR A O 1
ATOM 617 N N . LEU A 1 82 ? 18.856 3.924 -10.821 1.00 89.06 82 LEU A N 1
ATOM 618 C CA . LEU A 1 82 ? 18.899 4.419 -9.440 1.00 89.06 82 LEU A CA 1
ATOM 619 C C . LEU A 1 82 ? 17.697 5.310 -9.101 1.00 89.06 82 LEU A C 1
ATOM 621 O O . LEU A 1 82 ? 17.094 5.152 -8.038 1.00 89.06 82 LEU A O 1
ATOM 625 N N . LEU A 1 83 ? 17.318 6.223 -10.000 1.00 90.94 83 LEU A N 1
ATOM 626 C CA . LEU A 1 83 ? 16.152 7.088 -9.807 1.00 90.94 83 LEU A CA 1
ATOM 627 C C . LEU A 1 83 ? 14.849 6.285 -9.737 1.00 90.94 83 LEU A C 1
ATOM 629 O O . LEU A 1 83 ? 14.008 6.561 -8.880 1.00 90.94 83 LEU A O 1
ATOM 633 N N . ALA A 1 84 ? 14.689 5.267 -10.583 1.00 89.62 84 ALA A N 1
ATOM 634 C CA . ALA A 1 84 ? 13.519 4.398 -10.553 1.00 89.62 84 ALA A CA 1
ATOM 635 C C . ALA A 1 84 ? 13.409 3.645 -9.220 1.00 89.62 84 ALA A C 1
ATOM 637 O O . ALA A 1 84 ? 12.347 3.651 -8.594 1.00 89.62 84 ALA A O 1
ATOM 638 N N . TRP A 1 85 ? 14.511 3.079 -8.724 1.00 91.12 85 TRP A N 1
ATOM 639 C CA . TRP A 1 85 ? 14.533 2.418 -7.417 1.00 91.12 85 TRP A CA 1
ATOM 640 C C . TRP A 1 85 ? 14.299 3.377 -6.252 1.00 91.12 85 TRP A C 1
ATOM 642 O O . TRP A 1 85 ? 13.581 3.025 -5.319 1.00 91.12 85 TRP A O 1
ATOM 652 N N . MET A 1 86 ? 14.813 4.607 -6.317 1.00 93.50 86 MET A N 1
ATOM 653 C CA . MET A 1 86 ? 14.494 5.649 -5.336 1.00 93.50 86 MET A CA 1
ATOM 654 C C . MET A 1 86 ? 12.990 5.936 -5.283 1.00 93.50 86 MET A C 1
ATOM 656 O O . MET A 1 86 ? 12.412 6.000 -4.198 1.00 93.50 86 MET A O 1
ATOM 660 N N . VAL A 1 87 ? 12.327 6.046 -6.439 1.00 93.94 87 VAL A N 1
ATOM 661 C CA . VAL A 1 87 ? 10.867 6.218 -6.509 1.00 93.94 87 VAL A CA 1
ATOM 662 C C . VAL A 1 87 ? 10.141 5.006 -5.922 1.00 93.94 87 VAL A C 1
ATOM 664 O O . VAL A 1 87 ? 9.217 5.179 -5.126 1.00 93.94 87 VAL A O 1
ATOM 667 N N . VAL A 1 88 ? 10.572 3.783 -6.246 1.00 92.75 88 VAL A N 1
ATOM 668 C CA . VAL A 1 88 ? 10.000 2.552 -5.674 1.00 92.75 88 VAL A CA 1
ATOM 669 C C . VAL A 1 88 ? 10.140 2.539 -4.150 1.00 92.75 88 VAL A C 1
ATOM 671 O O . VAL A 1 88 ? 9.157 2.282 -3.458 1.00 92.75 88 VAL A O 1
ATOM 674 N N . LEU A 1 89 ? 11.312 2.876 -3.606 1.00 93.69 89 LEU A N 1
ATOM 675 C CA . LEU A 1 89 ? 11.549 2.936 -2.159 1.00 93.69 89 LEU A CA 1
ATOM 676 C C . LEU A 1 89 ? 10.664 3.981 -1.470 1.00 93.69 89 LEU A C 1
ATOM 678 O O . LEU A 1 89 ? 10.084 3.694 -0.422 1.00 93.69 89 LEU A O 1
ATOM 682 N N . LEU A 1 90 ? 10.493 5.163 -2.067 1.00 95.12 90 LEU A N 1
ATOM 683 C CA . LEU A 1 90 ? 9.589 6.196 -1.548 1.00 95.12 90 LEU A CA 1
ATOM 684 C C . LEU A 1 90 ? 8.125 5.736 -1.552 1.00 95.12 90 LEU A C 1
ATOM 686 O O . LEU A 1 90 ? 7.382 5.999 -0.601 1.00 95.12 90 LEU A O 1
ATOM 690 N N . LEU A 1 91 ? 7.705 5.016 -2.593 1.00 92.31 91 LEU A N 1
ATOM 691 C CA . LEU A 1 91 ? 6.367 4.434 -2.679 1.00 92.31 91 LEU A CA 1
ATOM 692 C C . LEU A 1 91 ? 6.162 3.317 -1.641 1.00 92.31 91 LEU A C 1
ATOM 694 O O . LEU A 1 91 ? 5.109 3.267 -1.003 1.00 92.31 91 LEU A O 1
ATOM 698 N N . VAL A 1 92 ? 7.164 2.460 -1.411 1.00 91.88 92 VAL A N 1
ATOM 699 C CA . VAL A 1 92 ? 7.145 1.451 -0.334 1.00 91.88 92 VAL A CA 1
ATOM 700 C C . VAL A 1 92 ? 7.037 2.126 1.031 1.00 91.88 92 VAL A C 1
ATOM 702 O O . VAL A 1 92 ? 6.168 1.760 1.821 1.00 91.88 92 VAL A O 1
ATOM 705 N N . LEU A 1 93 ? 7.856 3.145 1.302 1.00 93.56 93 LEU A N 1
ATOM 706 C CA . LEU A 1 93 ? 7.801 3.899 2.555 1.00 93.56 93 LEU A CA 1
ATOM 707 C C . LEU A 1 93 ? 6.413 4.516 2.767 1.00 93.56 93 LEU A C 1
ATOM 709 O O . LEU A 1 93 ? 5.830 4.389 3.842 1.00 93.56 93 LEU A O 1
ATOM 713 N N . SER A 1 94 ? 5.844 5.113 1.721 1.00 91.62 94 SER A N 1
ATOM 714 C CA . SER A 1 94 ? 4.487 5.667 1.754 1.00 91.62 94 SER A CA 1
ATOM 715 C C . SER A 1 94 ? 3.438 4.593 2.065 1.00 91.62 94 SER A C 1
ATOM 717 O O . SER A 1 94 ? 2.535 4.826 2.870 1.00 91.62 94 SER A O 1
ATOM 719 N N . ALA A 1 95 ? 3.571 3.394 1.487 1.00 88.69 95 ALA A N 1
ATOM 720 C CA . ALA A 1 95 ? 2.689 2.263 1.776 1.00 88.69 95 ALA A CA 1
ATOM 721 C C . ALA A 1 95 ? 2.781 1.830 3.249 1.00 88.69 95 ALA A C 1
ATOM 723 O O . ALA A 1 95 ? 1.750 1.602 3.885 1.00 88.69 95 ALA A O 1
ATOM 724 N N . VAL A 1 96 ? 3.995 1.770 3.807 1.00 90.69 96 VAL A N 1
ATOM 725 C CA . VAL A 1 96 ? 4.233 1.445 5.222 1.00 90.69 96 VAL A CA 1
ATOM 726 C C . VAL A 1 96 ? 3.597 2.490 6.137 1.00 90.69 96 VAL A C 1
ATOM 728 O O . VAL A 1 96 ? 2.891 2.121 7.073 1.00 90.69 96 VAL A O 1
ATOM 731 N N . LEU A 1 97 ? 3.762 3.784 5.850 1.00 91.69 97 LEU A N 1
ATOM 732 C CA . LEU A 1 97 ? 3.143 4.857 6.636 1.00 91.69 97 LEU A CA 1
ATOM 733 C C . LEU A 1 97 ? 1.613 4.758 6.636 1.00 91.69 97 LEU A C 1
ATOM 735 O O . LEU A 1 97 ? 0.975 4.899 7.682 1.00 91.69 97 LEU A O 1
ATOM 739 N N . VAL A 1 98 ? 1.009 4.458 5.484 1.00 87.56 98 VAL A N 1
ATOM 740 C CA . VAL A 1 98 ? -0.442 4.244 5.391 1.00 87.56 98 VAL A CA 1
ATOM 741 C C . VAL A 1 98 ? -0.877 2.995 6.157 1.00 87.56 98 VAL A C 1
ATOM 743 O O . VAL A 1 98 ? -1.908 3.028 6.833 1.00 87.56 98 VAL A O 1
ATOM 746 N N . ALA A 1 99 ? -0.094 1.915 6.116 1.00 85.94 99 ALA A N 1
ATOM 747 C CA . ALA A 1 99 ? -0.358 0.718 6.909 1.00 85.94 99 ALA A CA 1
ATOM 748 C C . ALA A 1 99 ? -0.284 1.007 8.419 1.00 85.94 99 ALA A C 1
ATOM 750 O O . ALA A 1 99 ? -1.183 0.612 9.163 1.00 85.94 99 ALA A O 1
ATOM 751 N N . MET A 1 100 ? 0.720 1.763 8.873 1.00 89.69 100 MET A N 1
ATOM 752 C CA . MET A 1 100 ? 0.828 2.208 10.267 1.00 89.69 100 MET A CA 1
ATOM 753 C C . MET A 1 100 ? -0.375 3.059 10.680 1.00 89.69 100 MET A C 1
ATOM 755 O O . MET A 1 100 ? -0.946 2.836 11.747 1.00 89.69 100 MET A O 1
ATOM 759 N N . ALA A 1 101 ? -0.813 3.988 9.827 1.00 87.12 101 ALA A N 1
ATOM 760 C CA . ALA A 1 101 ? -2.009 4.783 10.082 1.00 87.12 101 ALA A CA 1
ATOM 761 C C . ALA A 1 101 ? -3.269 3.904 10.221 1.00 87.12 101 ALA A C 1
ATOM 763 O O . ALA A 1 101 ? -4.077 4.143 11.120 1.00 87.12 101 ALA A O 1
ATOM 764 N N . ASP A 1 102 ? -3.430 2.856 9.402 1.00 86.19 102 ASP A N 1
ATOM 765 C CA . ASP A 1 102 ? -4.555 1.910 9.527 1.00 86.19 102 ASP A CA 1
ATOM 766 C C . ASP A 1 102 ? -4.513 1.131 10.853 1.00 86.19 102 ASP A C 1
ATOM 768 O O . ASP A 1 102 ? -5.553 0.930 11.495 1.00 86.19 102 ASP A O 1
ATOM 772 N N . VAL A 1 103 ? -3.319 0.736 11.309 1.00 84.62 103 VAL A N 1
ATOM 773 C CA . VAL A 1 103 ? -3.125 0.066 12.607 1.00 84.62 103 VAL A CA 1
ATOM 774 C C . VAL A 1 103 ? -3.463 1.010 13.760 1.00 84.62 103 VAL A C 1
ATOM 776 O O . VAL A 1 103 ? -4.249 0.643 14.634 1.00 84.62 103 VAL A O 1
ATOM 779 N N . LEU A 1 104 ? -2.960 2.245 13.741 1.00 87.38 104 LEU A N 1
ATOM 780 C CA . LEU A 1 104 ? -3.248 3.245 14.775 1.00 87.38 104 LEU A CA 1
ATOM 781 C C . LEU A 1 104 ? -4.744 3.562 14.855 1.00 87.38 104 LEU A C 1
ATOM 783 O O . LEU A 1 104 ? -5.325 3.543 15.941 1.00 87.38 104 LEU A O 1
ATOM 787 N N . VAL A 1 105 ? -5.401 3.769 13.711 1.00 84.81 105 VAL A N 1
ATOM 788 C CA . VAL A 1 105 ? -6.859 3.963 13.647 1.00 84.81 105 VAL A CA 1
ATOM 789 C C . VAL A 1 105 ? -7.595 2.732 14.174 1.00 84.81 105 VAL A C 1
ATOM 791 O O . VAL A 1 105 ? -8.628 2.853 14.837 1.00 84.81 105 VAL A O 1
ATOM 794 N N . THR A 1 106 ? -7.066 1.533 13.927 1.00 82.25 106 THR A N 1
ATOM 795 C CA . THR A 1 106 ? -7.646 0.297 14.452 1.00 82.25 106 THR A CA 1
ATOM 796 C C . THR A 1 106 ? -7.590 0.230 15.970 1.00 82.25 106 THR A C 1
ATOM 798 O O . THR A 1 106 ? -8.615 -0.060 16.592 1.00 82.25 106 THR A O 1
ATOM 801 N N . ILE A 1 107 ? -6.443 0.566 16.555 1.00 83.75 107 ILE A N 1
ATOM 802 C CA . ILE A 1 107 ? -6.242 0.598 18.005 1.00 83.75 107 ILE A CA 1
ATOM 803 C C . ILE A 1 107 ? -7.135 1.666 18.645 1.00 83.75 107 ILE A C 1
ATOM 805 O O . ILE A 1 107 ? -7.854 1.361 19.595 1.00 83.75 107 ILE A O 1
ATOM 809 N N . GLN A 1 108 ? -7.178 2.881 18.089 1.00 84.75 108 GLN A N 1
ATOM 810 C CA . GLN A 1 108 ? -8.014 3.966 18.618 1.00 84.75 108 GLN A CA 1
ATOM 811 C C . GLN A 1 108 ? -9.500 3.595 18.647 1.00 84.75 108 GLN A C 1
ATOM 813 O O . GLN A 1 108 ? -10.190 3.849 19.634 1.00 84.75 108 GLN A O 1
ATOM 818 N N . ILE A 1 109 ? -10.011 2.968 17.581 1.00 80.56 109 ILE A N 1
ATOM 819 C CA . ILE A 1 109 ? -11.409 2.519 17.534 1.00 80.56 109 ILE A CA 1
ATOM 820 C C . ILE A 1 109 ? -11.663 1.438 18.590 1.00 80.56 109 ILE A C 1
ATOM 822 O O . ILE A 1 109 ? -12.707 1.463 19.244 1.00 80.56 109 ILE A O 1
ATOM 826 N N . HIS A 1 110 ? -10.721 0.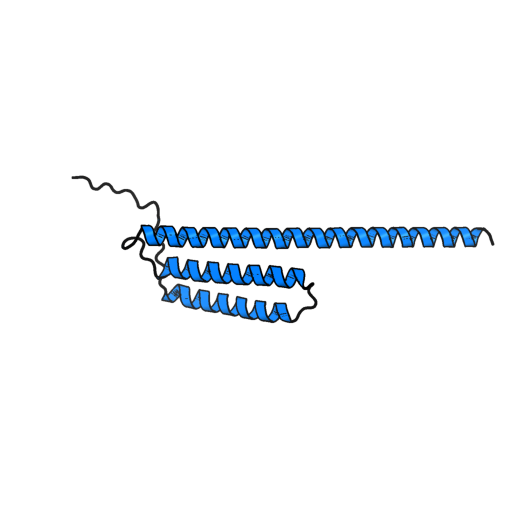511 18.771 1.00 80.00 110 HIS A N 1
ATOM 827 C CA . HIS A 1 110 ? -10.844 -0.542 19.772 1.00 80.00 110 HIS A CA 1
ATOM 828 C C . HIS A 1 110 ? -10.880 0.039 21.192 1.00 80.00 110 HIS A C 1
ATOM 830 O O . HIS A 1 110 ? -11.817 -0.251 21.934 1.00 80.00 110 HIS A O 1
ATOM 836 N N . GLN A 1 111 ? -9.964 0.954 21.526 1.00 82.50 111 GLN A N 1
ATOM 837 C CA . GLN A 1 111 ? -9.928 1.644 22.822 1.00 82.50 111 GLN A CA 1
ATOM 838 C C . GLN A 1 111 ? -11.237 2.388 23.116 1.00 82.50 111 GLN A C 1
ATOM 840 O O . GLN A 1 111 ? -11.850 2.167 24.160 1.00 82.50 111 GLN A O 1
ATOM 845 N N . LYS A 1 112 ? -11.741 3.177 22.155 1.00 81.06 112 LYS A N 1
ATOM 846 C CA . LYS A 1 112 ? -13.018 3.900 22.300 1.00 81.06 112 LYS A CA 1
ATOM 847 C C . LYS A 1 112 ? -14.211 2.962 22.491 1.00 81.06 112 LYS A C 1
ATOM 849 O O . LYS A 1 112 ? -15.200 3.326 23.128 1.00 81.06 112 LYS A O 1
ATOM 854 N N . SER A 1 113 ? -14.158 1.767 21.901 1.00 77.25 113 SER A N 1
ATOM 855 C CA . SER A 1 113 ? -15.210 0.762 22.054 1.00 77.25 113 SER A CA 1
ATOM 856 C C . SER A 1 113 ? -15.172 0.084 23.425 1.00 77.25 113 SER A C 1
ATOM 858 O O . SER A 1 113 ? -16.234 -0.134 24.011 1.00 77.25 113 SER A O 1
ATOM 860 N N . SER A 1 114 ? -13.976 -0.179 23.958 1.00 75.25 114 SER A N 1
ATOM 861 C CA . SER A 1 114 ? -13.779 -0.769 25.285 1.00 75.25 114 SER A CA 1
ATOM 862 C C . SER A 1 114 ? -14.185 0.198 26.393 1.00 75.25 114 SER A C 1
ATOM 864 O O . SER A 1 114 ? -14.932 -0.185 27.289 1.00 75.25 114 SER A O 1
ATOM 866 N N . GLU A 1 115 ? -13.820 1.476 26.275 1.00 80.25 115 GLU A N 1
ATOM 867 C CA . GLU A 1 115 ? -14.216 2.522 27.225 1.00 80.25 115 GLU A CA 1
ATOM 868 C C . GLU A 1 115 ? -15.747 2.659 27.318 1.00 80.25 115 GLU A C 1
ATOM 870 O O . GLU A 1 115 ? -16.332 2.679 28.401 1.00 80.25 115 GLU A O 1
ATOM 875 N N . ARG A 1 116 ? -16.439 2.658 26.171 1.00 78.81 116 ARG A N 1
ATOM 876 C CA . ARG A 1 116 ? -17.911 2.718 26.131 1.00 78.81 116 ARG A CA 1
ATOM 877 C C . ARG A 1 116 ? -18.584 1.480 26.720 1.00 78.81 116 ARG A C 1
ATOM 879 O O . ARG A 1 116 ? -19.683 1.610 27.260 1.00 78.81 116 ARG A O 1
ATOM 886 N N . ARG A 1 117 ? -17.971 0.300 26.589 1.00 77.75 117 ARG A N 1
ATOM 887 C CA . ARG A 1 117 ? -18.465 -0.939 27.212 1.00 77.75 117 ARG A CA 1
ATOM 888 C C . ARG A 1 117 ? -18.312 -0.872 28.727 1.00 77.75 117 ARG A C 1
ATOM 890 O O . ARG A 1 117 ? -19.310 -1.024 29.417 1.00 77.75 117 ARG A O 1
ATOM 897 N N . MET A 1 118 ? -17.137 -0.484 29.219 1.00 76.00 118 MET A N 1
ATOM 898 C CA . MET A 1 118 ? -16.885 -0.306 30.654 1.00 76.00 118 MET A CA 1
ATOM 899 C C . MET A 1 118 ? -17.855 0.691 31.299 1.00 76.00 118 MET A C 1
ATOM 901 O O . MET A 1 118 ? -18.434 0.407 32.344 1.00 76.00 118 MET A O 1
ATOM 905 N N . LEU A 1 119 ? -18.116 1.830 30.649 1.00 83.31 119 LEU A N 1
ATOM 906 C CA . LEU A 1 119 ? -19.090 2.810 31.142 1.00 83.31 119 LEU A CA 1
ATOM 907 C C . LEU A 1 119 ? -20.534 2.282 31.136 1.00 83.31 119 LEU A C 1
ATOM 909 O O . LEU A 1 119 ? -21.336 2.685 31.981 1.00 83.31 119 LEU A O 1
ATOM 913 N N . ARG A 1 120 ? -20.899 1.412 30.186 1.00 83.44 120 ARG A N 1
ATOM 914 C CA . ARG A 1 120 ? -22.220 0.764 30.164 1.00 83.44 120 ARG A CA 1
ATOM 915 C C . ARG A 1 120 ? -22.359 -0.254 31.286 1.00 83.44 120 ARG A C 1
ATOM 917 O O . ARG A 1 120 ? -23.371 -0.213 31.980 1.00 83.44 120 ARG A O 1
ATOM 924 N N . ASP A 1 121 ? -21.348 -1.085 31.490 1.00 85.94 121 ASP A N 1
ATOM 925 C CA . ASP A 1 121 ? -21.356 -2.124 32.520 1.00 85.94 121 ASP A CA 1
ATOM 926 C C . ASP A 1 121 ? -21.369 -1.495 33.918 1.00 85.94 121 ASP A C 1
ATOM 928 O O . ASP A 1 121 ? -22.200 -1.855 34.749 1.00 85.94 121 ASP A O 1
ATOM 932 N N . ALA A 1 122 ? -20.575 -0.443 34.145 1.00 83.56 122 ALA A N 1
ATOM 933 C CA . ALA A 1 122 ? -20.597 0.316 35.396 1.00 83.56 122 ALA A CA 1
ATOM 934 C C . ALA A 1 122 ? -21.978 0.936 35.683 1.00 83.56 122 ALA A C 1
ATOM 936 O O . ALA A 1 122 ? -22.462 0.907 36.815 1.00 83.56 122 ALA A O 1
ATOM 937 N N . ARG A 1 123 ? -22.657 1.471 34.656 1.00 87.81 123 ARG A N 1
ATOM 938 C CA . ARG A 1 123 ? -24.031 1.989 34.798 1.00 87.81 123 ARG A CA 1
ATOM 939 C C . ARG A 1 123 ? -25.047 0.880 35.060 1.00 87.81 123 ARG A C 1
ATOM 941 O O . ARG A 1 123 ? -26.001 1.124 35.792 1.00 87.81 123 ARG A O 1
ATOM 948 N N . ALA A 1 124 ? -24.870 -0.297 34.465 1.00 87.12 124 ALA A N 1
ATOM 949 C CA . ALA A 1 124 ? -25.743 -1.443 34.693 1.00 87.12 124 ALA 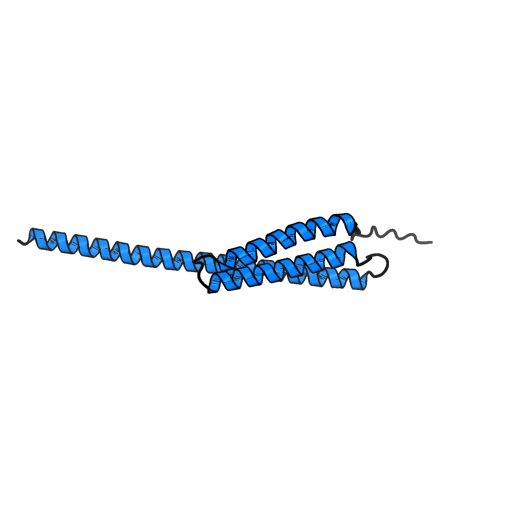A CA 1
ATOM 950 C C . ALA A 1 124 ? -25.626 -1.950 36.139 1.00 87.12 124 ALA A C 1
ATOM 952 O O . ALA A 1 124 ? -26.648 -2.086 36.805 1.00 87.12 124 ALA A O 1
ATOM 953 N N . ILE A 1 125 ? -24.401 -2.101 36.655 1.00 87.44 125 ILE A N 1
ATOM 954 C CA . ILE A 1 125 ? -24.140 -2.500 38.049 1.00 87.44 125 ILE A CA 1
ATOM 955 C C . ILE A 1 125 ? -24.747 -1.487 39.024 1.00 87.44 125 ILE A C 1
ATOM 957 O O . ILE A 1 125 ? -25.447 -1.860 39.959 1.00 87.44 125 ILE A O 1
ATOM 961 N N . ARG A 1 126 ? -24.563 -0.186 38.770 1.00 85.88 126 ARG A N 1
ATOM 962 C CA . ARG A 1 126 ? -25.114 0.868 39.636 1.00 85.88 126 ARG A CA 1
ATOM 963 C C . ARG A 1 126 ? -26.646 0.872 39.677 1.00 85.88 126 ARG A C 1
ATOM 965 O O . ARG A 1 126 ? -27.221 1.196 40.707 1.00 85.88 126 ARG A O 1
ATOM 972 N N . ARG A 1 127 ? -27.306 0.517 38.569 1.00 86.62 127 ARG A N 1
ATOM 973 C CA . ARG A 1 127 ? -28.769 0.349 38.524 1.00 86.62 127 ARG A CA 1
ATOM 974 C C . ARG A 1 127 ? -29.230 -0.914 39.245 1.00 86.62 127 ARG A C 1
ATOM 976 O O . ARG A 1 127 ? -30.272 -0.863 39.881 1.00 86.62 127 ARG A O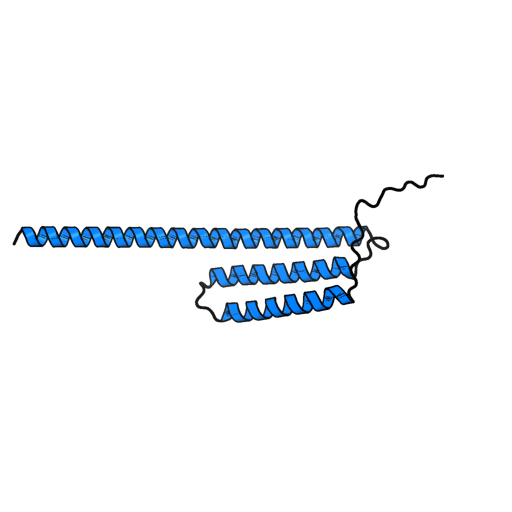 1
ATOM 983 N N . ALA A 1 128 ? -28.475 -2.007 39.143 1.00 86.50 128 ALA A N 1
ATOM 984 C CA . ALA A 1 128 ? -28.782 -3.249 39.846 1.00 86.50 128 ALA A CA 1
ATOM 985 C C . ALA A 1 128 ? -28.702 -3.058 41.370 1.00 86.50 128 ALA A C 1
ATOM 987 O O . ALA A 1 128 ? -29.676 -3.346 42.054 1.00 86.50 128 ALA A O 1
ATOM 988 N N . MET A 1 129 ? -27.621 -2.449 41.874 1.00 83.88 129 MET A N 1
ATOM 989 C CA . MET A 1 129 ? -27.472 -2.166 43.311 1.00 83.88 129 MET A CA 1
ATOM 990 C C . MET A 1 129 ? -28.571 -1.234 43.842 1.00 83.88 129 MET A C 1
ATOM 992 O O . MET A 1 129 ? -29.159 -1.500 44.882 1.00 83.88 129 MET A O 1
ATOM 996 N N . GLY A 1 130 ? -28.920 -0.175 43.099 1.00 82.81 130 GLY A N 1
ATOM 997 C CA . GLY A 1 130 ? -30.014 0.717 43.504 1.00 82.81 130 GLY A CA 1
ATOM 998 C C . GLY A 1 130 ? -31.403 0.060 43.481 1.00 82.81 130 GLY A C 1
ATOM 999 O O . GLY A 1 130 ? -32.298 0.505 44.192 1.00 82.81 130 GLY A O 1
ATOM 1000 N N . ALA A 1 131 ? -31.602 -0.987 42.673 1.00 81.44 131 ALA A N 1
ATOM 1001 C CA . ALA A 1 131 ? -32.847 -1.754 42.654 1.00 81.44 131 ALA A CA 1
ATOM 1002 C C . ALA A 1 131 ? -32.936 -2.762 43.816 1.00 81.44 131 ALA A C 1
ATOM 1004 O O . ALA A 1 131 ? -34.038 -3.037 44.286 1.00 81.44 131 ALA A O 1
ATOM 1005 N N . GLU A 1 132 ? -31.803 -3.294 44.282 1.00 76.44 132 GLU A N 1
ATOM 1006 C CA . GLU A 1 132 ? -31.732 -4.150 45.475 1.00 76.44 132 GLU A CA 1
ATOM 1007 C C . GLU A 1 132 ? -31.971 -3.345 46.760 1.00 76.44 132 GLU A C 1
ATOM 1009 O O . GLU A 1 132 ? -32.845 -3.709 47.540 1.00 76.44 132 GLU A O 1
ATOM 1014 N N . GLU A 1 133 ? -31.320 -2.188 46.927 1.00 73.88 133 GLU A N 1
ATOM 1015 C CA . GLU A 1 133 ? -31.534 -1.309 48.093 1.00 73.88 133 GLU A CA 1
ATOM 1016 C C . GLU A 1 133 ? -32.985 -0.808 48.220 1.00 73.88 133 GLU A C 1
ATOM 1018 O O . GLU A 1 133 ? -33.466 -0.553 49.324 1.00 73.88 133 GLU A O 1
ATOM 1023 N N . GLY A 1 134 ? -33.693 -0.652 47.097 1.00 70.94 134 GLY A N 1
ATOM 1024 C CA . GLY A 1 134 ? -35.110 -0.285 47.088 1.00 70.94 134 GLY A CA 1
ATOM 1025 C C . GLY A 1 134 ? -36.035 -1.412 47.555 1.00 70.94 134 GLY A C 1
ATOM 1026 O O . GLY A 1 134 ? -37.075 -1.124 48.133 1.00 70.94 134 GLY A O 1
ATOM 1027 N N . ARG A 1 135 ? -35.649 -2.678 47.347 1.00 70.25 135 ARG A N 1
ATOM 1028 C CA . ARG A 1 135 ? -36.419 -3.856 47.781 1.00 70.25 135 ARG A CA 1
ATOM 1029 C C . ARG A 1 135 ? -36.236 -4.192 49.255 1.00 70.25 135 ARG A C 1
ATOM 1031 O O . ARG A 1 135 ? -37.128 -4.788 49.833 1.00 70.25 135 ARG A O 1
ATOM 1038 N N . GLU A 1 136 ? -35.101 -3.842 49.853 1.00 66.62 136 GLU A N 1
ATOM 1039 C CA . GLU A 1 136 ? -34.848 -4.091 51.282 1.00 66.62 136 GLU A CA 1
ATOM 1040 C C . GLU A 1 136 ? -35.541 -3.080 52.214 1.00 66.62 136 GLU A C 1
ATOM 1042 O O . GLU A 1 136 ? -35.540 -3.261 53.430 1.00 66.62 136 GLU A O 1
ATOM 1047 N N . ARG A 1 137 ? -36.107 -1.996 51.665 1.00 63.41 137 ARG A N 1
ATOM 1048 C CA . ARG A 1 137 ? -36.793 -0.937 52.426 1.00 63.41 137 ARG A CA 1
ATOM 1049 C C . ARG A 1 137 ? -38.323 -1.019 52.383 1.00 63.41 137 ARG A C 1
ATOM 1051 O O . ARG A 1 137 ? -38.962 -0.208 53.053 1.00 63.41 137 ARG A O 1
ATOM 1058 N N . GLU A 1 138 ? -38.879 -1.940 51.600 1.00 54.72 138 GLU A N 1
ATOM 1059 C CA . GLU A 1 138 ? -40.311 -2.286 51.576 1.00 54.72 138 GLU A CA 1
ATOM 1060 C C . GLU A 1 138 ? -40.585 -3.498 52.473 1.00 54.72 138 GLU A C 1
ATOM 1062 O O . GLU A 1 138 ? -41.634 -3.480 53.158 1.00 54.72 138 GLU A O 1
#